Protein AF-A0AA35ZWX2-F1 (afdb_monomer)

Structure (mmCIF, N/CA/C/O backbone):
data_AF-A0AA35ZWX2-F1
#
_entry.id   AF-A0AA35ZWX2-F1
#
loop_
_atom_site.group_PDB
_atom_site.id
_atom_site.type_symbol
_atom_site.label_atom_id
_atom_site.label_alt_id
_atom_site.label_comp_id
_atom_site.label_asym_id
_atom_site.label_entity_id
_atom_site.label_seq_id
_atom_site.pdbx_PDB_ins_code
_atom_site.Cartn_x
_atom_site.Cartn_y
_atom_site.Cartn_z
_atom_site.occupancy
_atom_site.B_iso_or_equiv
_atom_site.auth_seq_id
_atom_site.auth_comp_id
_atom_site.auth_asym_id
_atom_site.auth_atom_id
_atom_site.pdbx_PDB_model_num
ATOM 1 N N . MET A 1 1 ? 17.284 2.442 19.366 1.00 35.75 1 MET A N 1
ATOM 2 C CA . MET A 1 1 ? 16.018 3.059 19.831 1.00 35.75 1 MET A CA 1
ATOM 3 C C . MET A 1 1 ? 15.213 3.369 18.572 1.00 35.75 1 MET A C 1
ATOM 5 O O . MET A 1 1 ? 15.852 3.737 17.599 1.00 35.75 1 MET A O 1
ATOM 9 N N . SER A 1 2 ? 13.911 3.072 18.498 1.00 40.78 2 SER A N 1
ATOM 10 C CA . SER A 1 2 ? 13.151 3.325 17.257 1.00 40.78 2 SER A CA 1
ATOM 11 C C . SER A 1 2 ? 12.691 4.774 17.259 1.00 40.78 2 SER A C 1
ATOM 13 O O . SER A 1 2 ? 12.047 5.192 18.217 1.00 40.78 2 SER A O 1
ATOM 15 N N . GLU A 1 3 ? 13.066 5.527 16.230 1.00 49.78 3 GLU A N 1
ATOM 16 C CA . GLU A 1 3 ? 12.673 6.927 16.074 1.00 49.78 3 GLU A CA 1
ATOM 17 C C . GLU A 1 3 ? 11.153 7.058 15.871 1.00 49.78 3 GLU A C 1
ATOM 19 O O . GLU A 1 3 ? 10.544 6.185 15.239 1.00 49.78 3 GLU A O 1
ATOM 24 N N . PRO A 1 4 ? 10.527 8.124 16.399 1.00 52.94 4 PRO A N 1
ATOM 25 C CA . PRO A 1 4 ? 9.107 8.380 16.207 1.00 52.94 4 PRO A CA 1
ATOM 26 C C . PRO A 1 4 ? 8.806 8.705 14.738 1.00 52.94 4 PRO A C 1
ATOM 28 O O . PRO A 1 4 ? 9.508 9.470 14.080 1.00 52.94 4 PRO A O 1
ATOM 31 N N . SER A 1 5 ? 7.738 8.112 14.213 1.00 50.56 5 SER A N 1
ATOM 32 C CA . SER A 1 5 ? 7.236 8.364 12.863 1.00 50.56 5 SER A CA 1
ATOM 33 C C . SER A 1 5 ? 6.672 9.785 12.745 1.00 50.56 5 SER A C 1
ATOM 35 O O . SER A 1 5 ? 5.645 10.081 13.347 1.00 50.56 5 SER A O 1
ATOM 37 N N . GLN A 1 6 ? 7.293 10.642 11.927 1.00 55.56 6 GLN A N 1
ATOM 38 C CA . GLN A 1 6 ? 6.869 12.039 11.713 1.00 55.56 6 GLN A CA 1
ATOM 39 C C . GLN A 1 6 ? 5.520 12.204 10.984 1.00 55.56 6 GLN A C 1
ATOM 41 O O . GLN A 1 6 ? 4.946 13.286 11.006 1.00 55.56 6 GLN A O 1
ATOM 46 N N . LEU A 1 7 ? 5.003 11.152 10.343 1.00 56.38 7 LEU A N 1
ATOM 47 C CA . LEU A 1 7 ? 3.770 11.205 9.540 1.00 56.38 7 LEU A CA 1
ATOM 48 C C . LEU A 1 7 ? 2.506 10.775 10.299 1.00 56.38 7 LEU A C 1
ATOM 50 O O . LEU A 1 7 ? 1.404 10.896 9.770 1.00 56.38 7 LEU A O 1
ATOM 54 N N . MET A 1 8 ? 2.639 10.238 11.515 1.00 55.56 8 MET A N 1
ATOM 55 C CA . MET A 1 8 ? 1.524 9.611 12.228 1.00 55.56 8 MET A CA 1
ATOM 56 C C . MET A 1 8 ? 1.354 10.212 13.619 1.00 55.56 8 MET A C 1
ATOM 58 O O . MET A 1 8 ? 2.228 10.077 14.471 1.00 55.56 8 MET A O 1
ATOM 62 N N . THR A 1 9 ? 0.201 10.835 13.860 1.00 65.56 9 THR A N 1
ATOM 63 C CA . THR A 1 9 ? -0.201 11.325 15.184 1.00 65.56 9 THR A CA 1
ATOM 64 C C . THR A 1 9 ? -0.401 10.150 16.152 1.00 65.56 9 THR A C 1
ATOM 66 O O . THR A 1 9 ? -0.858 9.075 15.753 1.00 65.56 9 THR A O 1
ATOM 69 N N . GLU A 1 10 ? -0.119 10.347 17.443 1.00 64.94 10 GLU A N 1
ATOM 70 C CA . GLU A 1 10 ? -0.266 9.311 18.483 1.00 64.94 10 GLU A CA 1
ATOM 71 C C . GLU A 1 10 ? -1.674 8.709 18.561 1.00 64.94 10 GLU A C 1
ATOM 73 O O . GLU A 1 10 ? -1.814 7.513 18.810 1.00 64.94 10 GLU A O 1
ATOM 78 N N . ASN A 1 11 ? -2.710 9.491 18.251 1.00 61.00 11 ASN A N 1
ATOM 79 C CA . ASN A 1 11 ? -4.094 9.017 18.227 1.00 61.00 11 ASN A CA 1
ATOM 80 C C . ASN A 1 11 ? -4.350 7.977 17.115 1.00 61.00 11 ASN A C 1
ATOM 82 O O . ASN A 1 11 ? -4.960 6.935 17.353 1.00 61.00 11 ASN A O 1
ATOM 86 N N . THR A 1 12 ? -3.821 8.211 15.909 1.00 63.66 12 THR A N 1
ATOM 87 C CA . THR A 1 12 ? -3.883 7.240 14.801 1.00 63.66 12 THR A CA 1
ATOM 88 C C . THR A 1 12 ? -3.067 5.995 15.135 1.00 63.66 12 THR A C 1
ATOM 90 O O . THR A 1 12 ? -3.482 4.877 14.826 1.00 63.66 12 THR A O 1
ATOM 93 N N . ARG A 1 13 ? -1.935 6.173 15.830 1.00 65.50 13 ARG A N 1
ATOM 94 C CA . ARG A 1 13 ? -1.093 5.068 16.294 1.00 65.50 13 ARG A CA 1
ATOM 95 C C . ARG A 1 13 ? -1.859 4.146 17.245 1.00 65.50 13 ARG A C 1
ATOM 97 O O . ARG A 1 13 ? -1.848 2.939 17.031 1.00 65.50 13 ARG A O 1
ATOM 104 N N . SER A 1 14 ? -2.556 4.694 18.241 1.00 62.88 14 SER A N 1
ATOM 105 C CA . SER A 1 14 ? -3.364 3.906 19.184 1.00 62.88 14 SER A CA 1
ATOM 106 C C . SER A 1 14 ? -4.502 3.148 18.496 1.00 62.88 14 SER A C 1
ATOM 108 O O . SER A 1 14 ? -4.697 1.967 18.770 1.00 62.88 14 SER A O 1
ATOM 110 N N . ASN A 1 15 ? -5.195 3.770 17.538 1.00 63.44 15 ASN A N 1
ATOM 111 C CA . ASN A 1 15 ? -6.250 3.092 16.775 1.00 63.44 15 ASN A CA 1
ATOM 112 C C . ASN A 1 15 ? -5.707 1.945 15.910 1.00 63.44 15 ASN A C 1
ATOM 114 O O . ASN A 1 15 ? -6.331 0.888 15.819 1.00 63.44 15 ASN A O 1
ATOM 118 N N . LEU A 1 16 ? -4.521 2.117 15.320 1.00 66.81 16 LEU A N 1
ATOM 119 C CA . LEU A 1 16 ? -3.843 1.038 14.604 1.00 66.81 16 LEU A CA 1
ATOM 120 C C . LEU A 1 16 ? -3.401 -0.077 15.550 1.00 66.81 16 LEU A C 1
ATOM 122 O O . LEU A 1 16 ? -3.596 -1.241 15.218 1.00 66.81 16 LEU A O 1
ATOM 126 N N . TYR A 1 17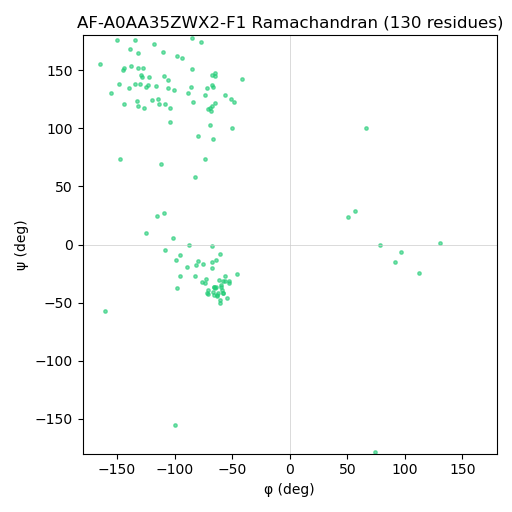 ? -2.877 0.250 16.735 1.00 64.56 17 TYR A N 1
ATOM 127 C CA . TYR A 1 17 ? -2.494 -0.741 17.749 1.00 64.56 17 TYR A CA 1
ATOM 128 C C . TYR A 1 17 ? -3.652 -1.646 18.185 1.00 64.56 17 TYR A C 1
ATOM 130 O O . TYR A 1 17 ? -3.413 -2.802 18.522 1.00 64.56 17 TYR A O 1
ATOM 138 N N . VAL A 1 18 ? -4.887 -1.138 18.179 1.00 62.84 18 VAL A N 1
ATOM 139 C CA . VAL A 1 18 ? -6.093 -1.934 18.466 1.00 62.84 18 VAL A CA 1
ATOM 140 C C . VAL A 1 18 ? -6.476 -2.824 17.278 1.00 62.84 18 VAL A C 1
ATOM 142 O O . VAL A 1 18 ? -7.011 -3.914 17.464 1.00 62.84 18 VAL A O 1
ATOM 145 N N . ALA A 1 19 ? -6.209 -2.373 16.051 1.00 62.28 19 ALA A N 1
ATOM 146 C CA . ALA A 1 19 ? -6.536 -3.112 14.834 1.00 62.28 19 ALA A CA 1
ATOM 147 C C . ALA A 1 19 ? -5.503 -4.181 14.458 1.00 62.28 19 ALA A C 1
ATOM 149 O O . ALA A 1 19 ? -5.850 -5.168 13.809 1.00 62.28 19 ALA A O 1
ATOM 150 N N . LEU A 1 20 ? -4.247 -3.993 14.853 1.00 64.44 20 LEU A N 1
ATOM 151 C CA . LEU A 1 20 ? -3.187 -4.965 14.655 1.00 64.44 20 LEU A CA 1
ATOM 152 C C . LEU A 1 20 ? -3.388 -6.130 15.625 1.00 64.44 20 LEU A C 1
ATOM 154 O O . LEU A 1 20 ? -3.548 -5.921 16.825 1.00 64.44 20 LEU A O 1
ATOM 158 N N . LEU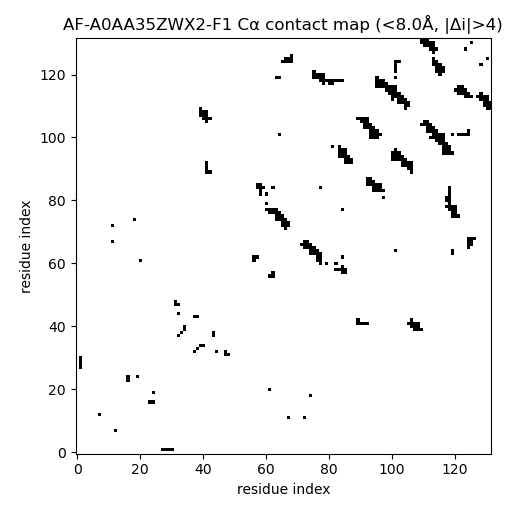 A 1 21 ? -3.379 -7.357 15.091 1.00 55.22 21 LEU A N 1
ATOM 159 C CA . LEU A 1 21 ? -3.524 -8.595 15.860 1.00 55.22 21 LEU A CA 1
ATOM 160 C C . LEU A 1 21 ? -2.728 -8.536 17.171 1.00 55.22 21 LEU A C 1
ATOM 162 O O . LEU A 1 21 ? -1.592 -8.054 17.190 1.00 55.22 21 LEU A O 1
ATOM 166 N N . VAL A 1 22 ? -3.297 -9.108 18.235 1.00 50.03 22 VAL A N 1
ATOM 167 C CA . VAL A 1 22 ? -2.718 -9.222 19.591 1.00 50.03 22 VAL A CA 1
ATOM 168 C C . VAL A 1 22 ? -1.250 -9.695 19.579 1.00 50.03 22 VAL A C 1
ATOM 170 O O . VAL A 1 22 ? -0.466 -9.307 20.436 1.00 50.03 22 VAL A O 1
ATOM 173 N N . LEU A 1 23 ? -0.823 -10.425 18.541 1.00 49.25 23 LEU A N 1
ATOM 174 C CA . LEU A 1 23 ? 0.563 -10.857 18.295 1.00 49.25 23 LEU A CA 1
ATOM 175 C C . LEU A 1 23 ? 1.580 -9.719 18.047 1.00 49.25 23 LEU A C 1
ATOM 177 O O . LEU A 1 23 ? 2.793 -9.955 18.054 1.00 49.25 23 LEU A O 1
ATOM 181 N N . SER A 1 24 ? 1.108 -8.498 17.797 1.00 52.75 24 SER A N 1
ATOM 182 C CA . SER A 1 24 ? 1.924 -7.294 17.606 1.00 52.75 24 SER A CA 1
ATOM 183 C C . SER A 1 24 ? 2.022 -6.423 18.866 1.00 52.75 24 SER A C 1
ATOM 185 O O . SER A 1 24 ? 2.899 -5.554 18.941 1.00 52.75 24 SER A O 1
ATOM 187 N N . GLN A 1 25 ? 1.175 -6.664 19.875 1.00 50.12 25 GLN A N 1
ATOM 188 C CA . GLN A 1 25 ? 1.229 -5.943 21.143 1.00 50.12 25 GLN A CA 1
ATOM 189 C C . GLN A 1 25 ? 2.504 -6.352 21.895 1.00 50.12 25 GLN A C 1
ATOM 191 O O . GLN A 1 25 ? 2.726 -7.519 22.200 1.00 50.12 25 GLN A O 1
ATOM 196 N N . GLY A 1 26 ? 3.393 -5.382 22.126 1.00 57.56 26 GLY A N 1
ATOM 197 C CA . GLY A 1 26 ? 4.687 -5.593 22.786 1.00 57.56 26 GLY A CA 1
ATOM 198 C C . GLY A 1 26 ? 5.887 -5.774 21.849 1.00 57.56 26 GLY A C 1
ATOM 199 O O . GLY A 1 26 ? 7.024 -5.770 22.323 1.00 57.56 26 GLY A O 1
ATOM 200 N N . LYS A 1 27 ? 5.692 -5.860 20.523 1.00 57.00 27 LYS A N 1
ATOM 201 C CA . LYS A 1 27 ? 6.820 -5.862 19.577 1.00 57.00 27 LYS A CA 1
ATOM 202 C C . LYS A 1 27 ? 7.245 -4.439 19.226 1.00 57.00 27 LYS A C 1
ATOM 204 O O . LYS A 1 27 ? 6.430 -3.556 18.955 1.00 57.00 27 LYS A O 1
ATOM 209 N N . LYS A 1 28 ? 8.557 -4.209 19.227 1.00 60.41 28 LYS A N 1
ATOM 210 C CA . LYS A 1 28 ? 9.147 -2.923 18.857 1.00 60.41 28 LYS A CA 1
ATOM 211 C C . LYS A 1 28 ? 8.998 -2.710 17.354 1.00 60.41 28 LYS A C 1
ATOM 213 O O . LYS A 1 28 ? 9.576 -3.454 16.568 1.00 60.41 28 LYS A O 1
ATOM 218 N N . TRP A 1 29 ? 8.256 -1.678 16.967 1.00 65.06 29 TRP A N 1
ATOM 219 C CA . TRP A 1 29 ? 8.141 -1.258 15.574 1.00 65.06 29 TRP A CA 1
ATOM 220 C C . TRP A 1 29 ? 9.508 -0.782 15.094 1.00 65.06 29 TRP A C 1
ATOM 222 O O . TRP A 1 29 ? 10.115 0.109 15.695 1.00 65.06 29 TRP A O 1
ATOM 232 N N . VAL A 1 30 ? 10.021 -1.405 14.039 1.00 68.25 30 VAL A N 1
ATOM 233 C CA . VAL A 1 30 ? 11.261 -0.994 13.385 1.00 68.25 30 VAL A CA 1
ATOM 234 C C . VAL A 1 30 ? 10.899 -0.528 11.988 1.00 68.25 30 VAL A C 1
ATOM 236 O O . VAL A 1 30 ? 10.256 -1.248 11.228 1.00 68.25 30 VAL A O 1
ATOM 239 N N . LEU A 1 31 ? 11.301 0.696 11.660 1.00 72.12 31 LEU A N 1
ATOM 240 C CA . LEU A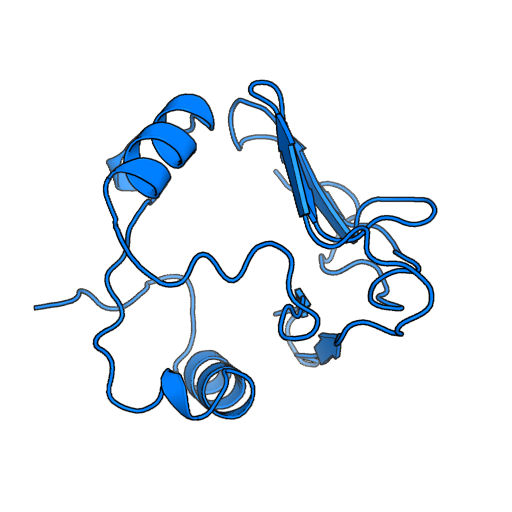 1 31 ? 11.098 1.261 10.336 1.00 72.12 31 LEU A CA 1
ATOM 241 C C . LEU A 1 31 ? 11.985 0.524 9.325 1.00 72.12 31 LEU A C 1
ATOM 243 O O . LEU A 1 31 ? 13.193 0.765 9.258 1.00 72.12 31 LEU A O 1
ATOM 247 N N . LEU A 1 32 ? 11.378 -0.369 8.544 1.00 72.31 32 LEU A N 1
ATOM 248 C CA . LEU A 1 32 ? 12.080 -1.197 7.563 1.00 72.31 32 LEU A CA 1
ATOM 249 C C . LEU A 1 32 ? 12.551 -0.375 6.357 1.00 72.31 32 LEU A C 1
ATOM 251 O O . LEU A 1 32 ? 13.689 -0.524 5.904 1.00 72.31 32 LEU A O 1
ATOM 255 N N . TYR A 1 33 ? 11.708 0.540 5.878 1.00 74.62 33 TYR A N 1
ATOM 256 C CA . TYR A 1 33 ? 11.964 1.380 4.713 1.00 74.62 33 TYR A CA 1
ATOM 257 C C . TYR A 1 33 ? 11.353 2.776 4.891 1.00 74.62 33 TYR A C 1
ATOM 259 O O . TYR A 1 33 ? 10.369 2.949 5.599 1.00 74.62 33 TYR A O 1
ATOM 267 N N . SER A 1 34 ? 11.973 3.774 4.267 1.00 77.31 34 SER A N 1
ATOM 268 C CA . SER A 1 34 ? 11.514 5.164 4.229 1.00 77.31 34 SER A CA 1
ATOM 269 C C . SER A 1 34 ? 12.101 5.802 2.984 1.00 77.31 34 SER A C 1
ATOM 271 O O . SE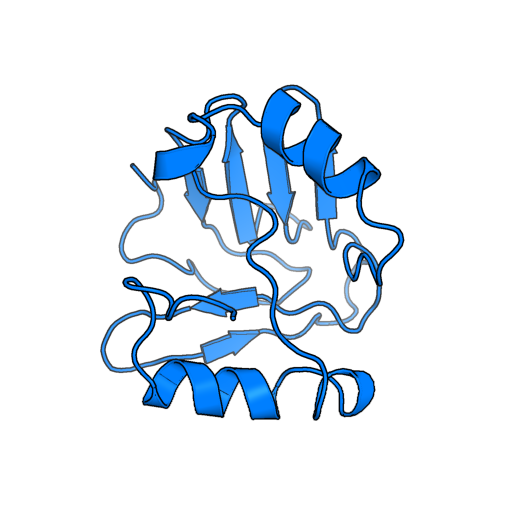R A 1 34 ? 13.309 5.677 2.760 1.00 77.31 34 SER A O 1
ATOM 273 N N . THR A 1 35 ? 11.254 6.467 2.203 1.00 80.06 35 THR A N 1
ATOM 274 C CA . THR A 1 35 ? 11.634 7.131 0.953 1.00 80.06 35 THR A CA 1
ATOM 275 C C . THR A 1 35 ? 12.691 8.211 1.175 1.00 80.06 35 THR A C 1
ATOM 277 O O . THR A 1 35 ? 13.626 8.335 0.392 1.00 80.06 35 THR A O 1
ATOM 280 N N . TRP A 1 36 ? 12.626 8.904 2.314 1.00 73.56 36 TRP A N 1
ATOM 281 C CA . TRP A 1 36 ? 13.611 9.908 2.724 1.00 73.56 36 TRP A CA 1
ATOM 282 C C . TRP A 1 36 ? 15.007 9.340 2.997 1.00 73.56 36 TRP A C 1
ATOM 284 O O . TRP A 1 36 ? 16.002 9.999 2.717 1.00 73.56 36 TRP A O 1
ATOM 294 N N . ARG A 1 37 ? 15.100 8.131 3.567 1.00 74.19 37 ARG A N 1
ATOM 295 C CA . ARG A 1 37 ? 16.395 7.537 3.959 1.00 74.19 37 ARG A CA 1
ATOM 296 C C . ARG A 1 37 ? 16.985 6.608 2.909 1.00 74.19 37 ARG A C 1
ATOM 298 O O . ARG A 1 37 ? 18.190 6.390 2.899 1.00 74.19 37 ARG A O 1
ATOM 305 N N . HIS A 1 38 ? 16.139 5.999 2.085 1.00 77.69 38 HIS A N 1
ATOM 306 C CA . HIS A 1 38 ? 16.531 4.887 1.220 1.00 77.69 38 HIS A CA 1
ATOM 307 C C . HIS A 1 38 ? 16.218 5.135 -0.261 1.00 77.69 38 HIS A C 1
ATOM 309 O O . HIS A 1 38 ? 16.325 4.206 -1.058 1.00 77.69 38 HIS A O 1
ATOM 315 N N . GLY A 1 39 ? 15.838 6.362 -0.627 1.00 82.00 39 GLY A N 1
ATOM 316 C CA . GLY A 1 39 ? 15.401 6.704 -1.978 1.00 82.00 39 GLY A CA 1
ATOM 317 C C . GLY A 1 39 ? 14.001 6.178 -2.273 1.00 82.00 39 GLY A C 1
ATOM 318 O O . GLY A 1 39 ? 13.373 5.568 -1.416 1.00 82.00 39 GLY A O 1
ATOM 319 N N . ILE A 1 40 ? 13.520 6.405 -3.487 1.00 81.75 40 ILE A N 1
ATOM 320 C CA . ILE A 1 40 ? 12.140 6.181 -3.937 1.00 81.75 40 ILE A CA 1
ATOM 321 C C . ILE A 1 40 ? 12.103 5.028 -4.956 1.00 81.75 40 ILE A C 1
ATOM 323 O O . ILE A 1 40 ? 11.996 5.233 -6.152 1.00 81.75 40 ILE A O 1
ATOM 327 N N . SER A 1 41 ? 12.346 3.797 -4.502 1.00 84.19 41 SER A N 1
ATOM 328 C CA . SER A 1 41 ? 12.511 2.639 -5.395 1.00 84.19 41 SER A CA 1
ATOM 329 C C . SER A 1 41 ? 11.915 1.384 -4.767 1.00 84.19 41 SER A C 1
ATOM 331 O O . SER A 1 41 ? 12.371 0.928 -3.709 1.00 84.19 41 SER A O 1
ATOM 333 N N . LEU A 1 42 ? 10.940 0.778 -5.453 1.00 82.75 42 LEU A N 1
ATOM 334 C CA . LEU A 1 42 ? 10.328 -0.494 -5.065 1.00 82.75 42 LEU A CA 1
ATOM 335 C C . LEU A 1 42 ? 11.353 -1.618 -4.994 1.00 82.75 42 LEU A C 1
ATOM 337 O O . LEU A 1 42 ? 11.307 -2.437 -4.081 1.00 82.75 42 LEU A O 1
ATOM 341 N N . SER A 1 43 ? 12.336 -1.632 -5.890 1.00 83.38 43 SER A N 1
ATOM 342 C CA . SER A 1 43 ? 13.430 -2.607 -5.867 1.00 83.38 43 SER A CA 1
ATOM 343 C C . SER A 1 43 ? 14.202 -2.540 -4.542 1.00 83.38 43 SER A C 1
ATOM 345 O O . SER A 1 43 ? 14.558 -3.568 -3.960 1.00 83.38 43 SER A O 1
ATOM 347 N N . THR A 1 44 ? 14.410 -1.329 -4.013 1.00 84.19 44 THR A N 1
ATOM 348 C CA . THR A 1 44 ? 15.041 -1.125 -2.701 1.00 84.19 44 THR A CA 1
ATOM 349 C C . THR A 1 44 ? 14.121 -1.546 -1.555 1.00 84.19 44 THR A C 1
ATOM 351 O O . THR A 1 44 ? 14.596 -2.174 -0.603 1.00 84.19 44 THR A O 1
ATOM 354 N N . LEU A 1 45 ? 12.818 -1.266 -1.651 1.00 81.06 45 LEU A N 1
ATOM 355 C CA . LEU A 1 45 ? 11.815 -1.720 -0.685 1.00 81.06 45 LEU A CA 1
ATOM 356 C C . LEU A 1 45 ? 11.757 -3.252 -0.614 1.00 81.06 45 LEU A C 1
ATOM 358 O O . LEU A 1 45 ? 11.891 -3.804 0.477 1.00 81.06 45 LEU A O 1
ATOM 362 N N . TYR A 1 46 ? 11.646 -3.948 -1.750 1.00 80.88 46 TYR A N 1
ATOM 363 C CA . TYR A 1 46 ? 11.599 -5.413 -1.798 1.00 80.88 46 TYR A CA 1
ATOM 364 C C . TYR A 1 46 ? 12.886 -6.050 -1.291 1.00 80.88 46 TYR A C 1
ATOM 366 O O . TYR A 1 46 ? 12.833 -6.978 -0.483 1.00 80.88 46 TYR A O 1
ATOM 374 N N . ARG A 1 47 ? 14.050 -5.516 -1.685 1.00 81.69 47 ARG A N 1
ATOM 375 C CA . ARG A 1 47 ? 15.340 -6.001 -1.178 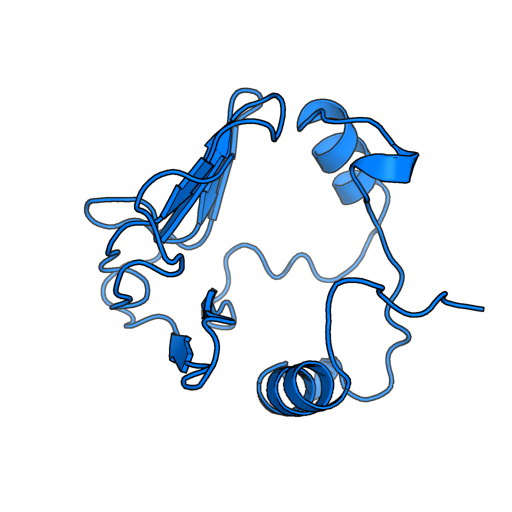1.00 81.69 47 ARG A CA 1
ATOM 376 C C . ARG A 1 47 ? 15.408 -5.899 0.344 1.00 81.69 47 ARG A C 1
ATOM 378 O O . ARG A 1 47 ? 15.867 -6.831 0.991 1.00 81.69 47 ARG A O 1
ATOM 385 N N . ARG A 1 48 ? 14.922 -4.799 0.925 1.00 75.19 48 ARG A N 1
ATOM 386 C CA . ARG A 1 48 ? 14.880 -4.615 2.384 1.00 75.19 48 ARG A CA 1
ATOM 387 C C . ARG A 1 48 ? 13.807 -5.458 3.063 1.00 75.19 48 ARG A C 1
ATOM 389 O O . ARG A 1 48 ? 14.041 -5.915 4.175 1.00 75.19 48 ARG A O 1
ATOM 396 N N . SER A 1 49 ? 12.677 -5.698 2.401 1.00 75.19 49 SER A N 1
ATOM 397 C CA . SER A 1 49 ? 11.618 -6.574 2.909 1.00 75.19 49 SER A CA 1
ATOM 398 C C . SER A 1 49 ? 12.118 -8.011 3.046 1.00 75.19 49 SER A C 1
ATOM 400 O O . SER A 1 49 ? 11.923 -8.627 4.087 1.00 75.19 49 SER A O 1
ATOM 402 N N . ASN A 1 50 ? 12.848 -8.508 2.044 1.00 70.88 50 ASN A N 1
ATOM 403 C CA . ASN A 1 50 ? 13.446 -9.847 2.069 1.00 70.88 50 ASN A CA 1
ATOM 404 C C . ASN A 1 50 ? 14.564 -10.002 3.116 1.00 70.88 50 ASN A C 1
ATOM 406 O O . ASN A 1 50 ? 14.877 -11.121 3.510 1.00 70.88 50 ASN A O 1
ATOM 410 N N . LEU A 1 51 ? 15.166 -8.900 3.582 1.00 66.81 51 LEU A N 1
ATOM 411 C CA . LEU A 1 51 ? 16.208 -8.919 4.617 1.00 66.81 51 LEU A CA 1
ATOM 412 C C . LEU A 1 51 ? 15.645 -9.065 6.039 1.00 66.81 51 LEU A C 1
ATOM 414 O O . LEU A 1 51 ? 16.407 -9.343 6.964 1.00 66.81 51 LEU A O 1
ATOM 418 N N . CYS A 1 52 ? 14.337 -8.880 6.241 1.00 59.44 52 CYS A N 1
ATOM 419 C CA . CYS A 1 52 ? 13.703 -9.066 7.540 1.00 59.44 52 CYS A CA 1
ATOM 420 C C . CYS A 1 52 ? 12.923 -10.388 7.570 1.00 59.44 52 CYS A C 1
ATOM 422 O O . CYS A 1 52 ? 11.817 -10.446 7.034 1.00 59.44 52 CYS A O 1
ATOM 424 N N . PRO A 1 53 ? 13.428 -11.433 8.254 1.00 51.47 53 PRO A N 1
ATOM 425 C CA . PRO A 1 53 ? 12.659 -12.638 8.545 1.00 51.47 53 PRO A CA 1
ATOM 426 C C . PRO A 1 53 ? 11.634 -12.320 9.648 1.00 51.47 53 PRO A C 1
ATOM 428 O O . PRO A 1 53 ? 11.806 -12.648 10.820 1.00 51.47 53 PRO A O 1
ATOM 431 N N . GLY A 1 54 ? 10.591 -11.578 9.289 1.00 52.94 54 GLY A N 1
ATOM 432 C CA . GLY A 1 54 ? 9.470 -11.212 10.150 1.00 52.94 54 GLY A CA 1
ATOM 433 C C . GLY A 1 54 ? 8.147 -11.479 9.443 1.00 52.94 54 GLY A C 1
ATOM 434 O O . GLY A 1 54 ? 8.131 -11.673 8.229 1.00 52.94 54 GLY A O 1
ATOM 435 N N . LEU A 1 55 ? 7.042 -11.500 10.203 1.00 48.09 55 LEU A N 1
ATOM 436 C CA . LEU A 1 55 ? 5.687 -11.686 9.669 1.00 48.09 55 LEU A CA 1
ATOM 437 C C . LEU A 1 55 ? 5.440 -10.723 8.500 1.00 48.09 55 LEU A C 1
ATOM 439 O O . LEU A 1 55 ? 5.134 -9.547 8.694 1.00 48.09 55 LEU A O 1
ATOM 443 N N . SER A 1 56 ? 5.548 -11.240 7.282 1.00 56.00 56 SER A N 1
ATOM 444 C CA . SER A 1 56 ? 5.034 -10.576 6.098 1.00 56.00 56 SER A CA 1
ATOM 445 C C . SER A 1 56 ? 3.542 -10.862 6.092 1.00 56.00 56 SER A C 1
ATOM 447 O O . SER A 1 56 ? 3.108 -11.916 5.646 1.00 56.00 56 SER A O 1
ATOM 449 N N . LEU A 1 57 ? 2.751 -9.949 6.660 1.00 56.06 57 LEU A N 1
ATOM 450 C CA . LEU A 1 57 ? 1.288 -10.079 6.717 1.00 56.06 57 LEU A CA 1
ATOM 451 C C . LEU A 1 57 ? 0.629 -9.983 5.329 1.00 56.06 57 LEU A C 1
ATOM 453 O O . LEU A 1 57 ? -0.583 -10.105 5.222 1.00 56.06 57 LEU A O 1
ATOM 457 N N . LEU A 1 58 ? 1.412 -9.777 4.269 1.00 62.66 58 LEU A N 1
ATOM 458 C CA . LEU A 1 58 ? 0.978 -9.653 2.882 1.00 62.66 58 LEU A CA 1
ATOM 459 C C . LEU A 1 58 ? 0.404 -10.992 2.380 1.00 62.66 58 LEU A C 1
ATOM 461 O O . LEU A 1 58 ? 1.145 -11.839 1.890 1.00 62.66 58 LEU A O 1
ATOM 465 N N . GLY A 1 59 ? -0.909 -11.202 2.524 1.00 60.03 59 GLY A N 1
ATOM 466 C CA . GLY A 1 59 ? -1.611 -12.345 1.915 1.00 60.03 59 GLY A CA 1
ATOM 467 C C . GLY A 1 59 ? -2.516 -13.177 2.828 1.00 60.03 59 GLY A C 1
ATOM 468 O O . GLY A 1 59 ? -3.094 -14.153 2.356 1.00 60.03 59 GLY A O 1
ATOM 469 N N . SER A 1 60 ? -2.654 -12.830 4.109 1.00 67.56 60 SER A N 1
ATOM 470 C CA . SER A 1 60 ? -3.594 -13.505 5.023 1.00 67.56 60 SER A CA 1
ATOM 471 C C . SER A 1 60 ? -4.909 -12.731 5.159 1.00 67.56 60 SER A C 1
ATOM 473 O O . SER A 1 60 ? -4.944 -11.533 4.905 1.00 67.56 60 SER A O 1
ATOM 475 N N . ASN A 1 61 ? -5.974 -13.383 5.643 1.00 70.69 61 ASN A N 1
ATOM 476 C CA . ASN A 1 61 ? -7.249 -12.719 5.986 1.00 70.69 61 ASN A CA 1
ATOM 477 C C . ASN A 1 61 ? -7.112 -11.645 7.087 1.00 70.69 61 ASN A C 1
ATOM 479 O O . ASN A 1 61 ? -8.060 -10.915 7.361 1.00 70.69 61 ASN A O 1
ATOM 483 N N . ASP A 1 62 ? -5.942 -11.551 7.712 1.00 72.94 62 ASP A N 1
ATOM 484 C CA . ASP A 1 62 ? -5.626 -10.559 8.734 1.00 72.94 62 ASP A CA 1
ATOM 485 C C . ASP A 1 62 ? -5.086 -9.241 8.157 1.00 72.94 62 ASP A C 1
ATOM 487 O O . ASP A 1 62 ? -4.772 -8.316 8.913 1.00 72.94 62 ASP A O 1
ATOM 491 N N . THR A 1 63 ? -4.952 -9.122 6.830 1.00 78.88 63 THR A N 1
ATOM 492 C CA . THR A 1 63 ? -4.625 -7.839 6.204 1.00 78.88 63 THR A CA 1
ATOM 493 C C . THR A 1 63 ? -5.773 -6.857 6.365 1.00 78.88 63 THR A C 1
ATOM 495 O O . THR A 1 63 ? -6.943 -7.214 6.311 1.00 78.88 63 THR A O 1
ATOM 498 N N . PHE A 1 64 ? -5.457 -5.578 6.509 1.00 83.94 64 PHE A N 1
ATOM 499 C CA . PHE A 1 64 ? -6.453 -4.517 6.464 1.00 83.94 64 PHE A CA 1
ATOM 500 C C . PHE A 1 64 ? -5.855 -3.294 5.782 1.00 83.94 64 PHE A C 1
ATOM 502 O O . PHE A 1 64 ? -4.646 -3.062 5.836 1.00 83.94 64 PHE A O 1
ATOM 509 N N . VAL A 1 65 ? -6.715 -2.498 5.158 1.00 85.06 65 VAL A N 1
ATOM 510 C CA . VAL A 1 65 ? -6.351 -1.173 4.655 1.00 85.06 65 VAL A CA 1
ATOM 511 C C . VAL A 1 65 ? -7.034 -0.127 5.519 1.00 85.06 65 VAL A C 1
ATOM 513 O O . VAL A 1 65 ? -8.141 -0.334 6.012 1.00 85.06 65 VAL A O 1
ATOM 516 N N . PHE A 1 66 ? -6.372 1.000 5.741 1.00 83.94 66 PHE A N 1
ATOM 517 C CA . PHE A 1 66 ? -6.941 2.08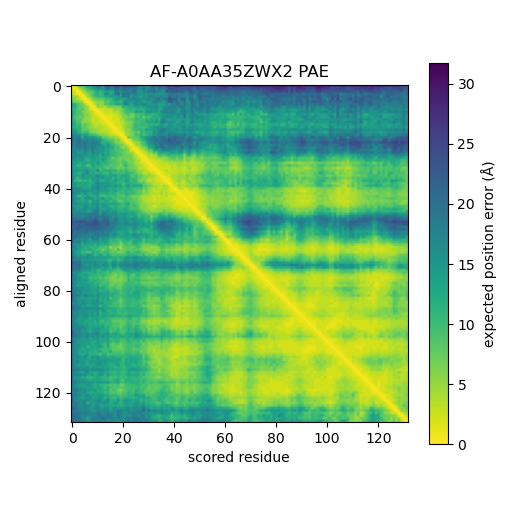6 6.523 1.00 83.94 66 PHE A CA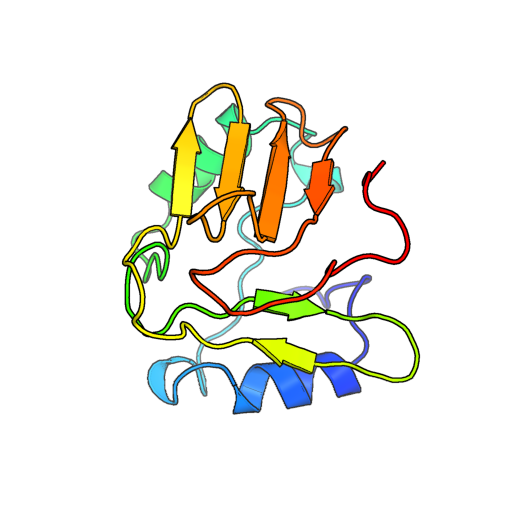 1
ATOM 518 C C . PHE A 1 66 ? -6.769 3.406 5.790 1.00 83.94 66 PHE A C 1
ATOM 520 O O . PHE A 1 66 ? -5.829 3.593 5.020 1.00 83.94 66 PHE A O 1
ATOM 527 N N . THR A 1 67 ? -7.686 4.325 6.056 1.00 82.44 67 THR A N 1
ATOM 528 C CA . THR A 1 67 ? -7.554 5.720 5.653 1.00 82.44 67 THR A CA 1
ATOM 529 C C . THR A 1 67 ? -7.216 6.576 6.866 1.00 82.44 67 THR A C 1
ATOM 531 O O . THR A 1 67 ? -7.738 6.353 7.959 1.00 82.44 67 THR A O 1
ATOM 534 N N . ASN A 1 68 ? -6.349 7.567 6.667 1.00 70.31 68 ASN A N 1
ATOM 535 C CA . ASN A 1 68 ? -6.068 8.613 7.649 1.00 70.31 68 ASN A CA 1
ATOM 536 C C . ASN A 1 68 ? -6.647 9.969 7.210 1.00 70.31 68 ASN A C 1
ATOM 538 O O . ASN A 1 68 ? -6.113 11.018 7.562 1.00 70.31 68 ASN A O 1
ATOM 542 N N . THR A 1 69 ? -7.716 9.972 6.406 1.00 69.62 69 THR A N 1
ATOM 543 C CA . THR A 1 69 ? -8.389 11.218 6.028 1.00 69.62 69 THR A CA 1
ATOM 544 C C . THR A 1 69 ? -8.827 11.997 7.277 1.00 69.62 69 THR A C 1
ATOM 546 O O . THR A 1 69 ? -9.496 11.409 8.139 1.00 69.62 69 THR A O 1
ATOM 549 N N . PRO A 1 70 ? -8.477 13.297 7.390 1.00 61.50 70 PRO A N 1
ATOM 550 C CA . PRO A 1 70 ? -8.802 14.107 8.558 1.00 61.50 70 PRO A CA 1
ATOM 551 C C . PRO A 1 70 ? -10.290 14.021 8.913 1.00 61.50 70 PRO A C 1
ATOM 553 O O . PRO A 1 70 ? -11.156 14.247 8.072 1.00 61.50 70 PRO A O 1
ATOM 556 N N . GLY A 1 71 ? -10.583 13.654 10.162 1.00 64.94 71 GLY A N 1
ATOM 557 C CA . GLY A 1 71 ? -11.943 13.591 10.706 1.00 64.94 71 GLY A CA 1
ATOM 558 C C . GLY A 1 71 ? -12.664 12.243 10.590 1.00 64.94 71 GLY A C 1
ATOM 559 O O . GLY A 1 71 ? -13.655 12.058 11.293 1.00 64.94 71 GLY A O 1
ATOM 560 N N . ARG A 1 72 ? -12.196 11.287 9.768 1.00 66.56 72 ARG A N 1
ATOM 561 C CA . ARG A 1 72 ? -12.806 9.942 9.653 1.00 66.56 72 ARG A CA 1
ATOM 562 C C . ARG A 1 72 ? -11.771 8.847 9.341 1.00 66.56 72 ARG A C 1
ATOM 564 O O . ARG A 1 72 ? -11.738 8.356 8.212 1.00 66.56 72 ARG A O 1
ATOM 571 N N . PRO A 1 73 ? -10.925 8.442 10.304 1.00 72.94 73 PRO A N 1
ATOM 572 C CA . PRO A 1 73 ? -10.095 7.259 10.129 1.00 72.94 73 PRO A CA 1
ATOM 573 C C . PRO A 1 73 ? -10.988 6.012 10.100 1.00 72.94 73 PRO A C 1
ATOM 575 O O . PRO A 1 73 ? -11.709 5.732 11.056 1.00 72.94 73 PRO A O 1
ATOM 578 N N . VAL A 1 74 ? -10.957 5.275 8.992 1.00 82.81 74 VAL A N 1
ATOM 579 C CA . VAL A 1 74 ? -11.743 4.048 8.799 1.00 82.81 74 VAL A CA 1
ATOM 580 C C . VAL A 1 74 ? -10.796 2.907 8.470 1.00 82.81 74 VAL A C 1
ATOM 582 O O . VAL A 1 74 ? -9.862 3.073 7.683 1.00 82.81 74 VAL A O 1
ATOM 585 N N . ILE A 1 75 ? -11.047 1.753 9.084 1.00 84.25 75 ILE A N 1
ATOM 586 C CA . ILE A 1 75 ? -10.299 0.517 8.870 1.00 84.25 75 ILE A CA 1
ATOM 587 C C . ILE A 1 75 ? -11.194 -0.442 8.093 1.00 84.25 75 ILE A C 1
ATOM 589 O O . ILE A 1 75 ? -12.273 -0.803 8.562 1.00 84.25 75 ILE A O 1
ATOM 593 N N . TYR A 1 76 ? -10.730 -0.862 6.923 1.00 85.38 76 TYR A N 1
ATOM 594 C CA . TYR A 1 76 ? -11.401 -1.818 6.055 1.00 85.38 76 TYR A CA 1
ATOM 595 C C . TYR A 1 76 ? -10.707 -3.173 6.170 1.00 85.38 76 TYR A C 1
ATOM 597 O O . TYR A 1 76 ? -9.521 -3.316 5.862 1.00 85.38 76 TYR A O 1
ATOM 605 N N . ARG A 1 77 ? -11.459 -4.165 6.642 1.00 87.19 77 ARG A N 1
ATOM 606 C CA . ARG A 1 77 ? -11.030 -5.565 6.724 1.00 87.19 77 ARG A CA 1
ATOM 607 C C . ARG A 1 77 ? -11.468 -6.318 5.468 1.00 87.19 77 ARG A C 1
ATOM 609 O O . ARG A 1 77 ? -12.362 -5.834 4.772 1.00 87.19 77 ARG A O 1
ATOM 616 N N . PRO A 1 78 ? -10.865 -7.472 5.150 1.00 86.94 78 PRO A N 1
ATOM 617 C CA . PRO A 1 78 ? -11.216 -8.182 3.944 1.00 86.94 78 PRO A CA 1
ATOM 618 C C . PRO A 1 78 ? -12.642 -8.717 4.043 1.00 86.94 78 PRO A C 1
ATOM 620 O O . PRO A 1 78 ? -13.051 -9.246 5.075 1.00 86.94 78 PRO A O 1
ATOM 623 N N . THR A 1 79 ? -13.400 -8.584 2.963 1.00 87.12 79 THR A N 1
ATOM 624 C CA . THR A 1 79 ? -14.813 -8.982 2.880 1.00 87.12 79 THR A CA 1
ATOM 625 C C . THR A 1 79 ? -14.989 -10.494 2.761 1.00 87.12 79 THR A C 1
ATOM 627 O O . THR A 1 79 ? -16.084 -11.007 2.964 1.00 87.12 79 THR A O 1
ATOM 630 N N . GLY A 1 80 ? -13.921 -11.211 2.399 1.00 86.19 80 GLY A N 1
ATOM 631 C CA . GLY A 1 80 ? -13.962 -12.636 2.077 1.00 86.19 80 GLY A CA 1
ATOM 632 C C . GLY A 1 80 ? -14.490 -12.945 0.673 1.00 86.19 80 GLY A C 1
ATOM 633 O O . GLY A 1 80 ? -14.514 -14.113 0.293 1.00 86.19 80 GLY A O 1
ATOM 634 N N . VAL A 1 81 ? -14.862 -11.927 -0.117 1.00 87.06 81 VAL A N 1
ATOM 635 C CA . VAL A 1 81 ? -15.337 -12.096 -1.505 1.00 87.06 81 VAL A CA 1
ATOM 636 C C . VAL A 1 81 ? -14.237 -12.670 -2.401 1.00 87.06 81 VAL A C 1
ATOM 638 O O . VAL A 1 81 ? -14.501 -13.488 -3.277 1.00 87.06 81 VAL A O 1
ATOM 641 N N . ASN A 1 82 ? -12.985 -12.272 -2.169 1.00 86.75 82 ASN A N 1
ATOM 642 C CA . ASN A 1 82 ? -11.824 -12.798 -2.875 1.00 86.75 82 ASN A CA 1
ATOM 643 C C . ASN A 1 82 ? -10.571 -12.759 -1.976 1.00 86.75 82 ASN A C 1
ATOM 645 O O . ASN A 1 82 ? -10.616 -12.278 -0.843 1.00 86.75 82 ASN A O 1
ATOM 649 N N . ARG A 1 83 ? -9.453 -13.292 -2.487 1.00 84.00 83 ARG A N 1
ATOM 650 C CA . ARG A 1 83 ? -8.161 -13.364 -1.779 1.00 84.00 83 ARG A CA 1
ATOM 651 C C . ARG A 1 83 ? -7.061 -12.531 -2.443 1.00 84.00 83 ARG A C 1
ATOM 653 O O . ARG A 1 83 ? -5.878 -12.826 -2.289 1.00 84.00 83 ARG A O 1
ATOM 660 N N . TYR A 1 84 ? -7.426 -11.498 -3.202 1.00 87.12 84 TYR A N 1
ATOM 661 C CA . TYR A 1 84 ? -6.474 -10.623 -3.894 1.00 87.12 84 TYR A CA 1
ATOM 662 C C . TYR A 1 84 ? -5.919 -9.545 -2.950 1.00 87.12 84 TYR A C 1
ATOM 664 O O . TYR A 1 84 ? -6.061 -8.346 -3.185 1.00 87.12 84 TYR A O 1
ATOM 672 N N . PHE A 1 85 ? -5.299 -9.972 -1.847 1.00 85.00 85 PHE A N 1
ATOM 673 C CA . PHE A 1 85 ? -4.878 -9.081 -0.760 1.00 85.00 85 PHE A CA 1
ATOM 674 C C . PHE A 1 85 ? -3.692 -8.190 -1.131 1.00 85.00 85 PHE A C 1
ATOM 676 O O . PHE A 1 85 ? -3.686 -7.004 -0.794 1.00 85.00 85 PHE A O 1
ATOM 683 N N . THR A 1 86 ? -2.689 -8.750 -1.806 1.00 86.25 86 THR A N 1
ATOM 684 C CA . THR A 1 86 ? -1.437 -8.071 -2.152 1.00 86.25 86 THR A CA 1
ATOM 685 C C . THR A 1 86 ? -0.908 -8.618 -3.467 1.00 86.25 86 THR A C 1
ATOM 687 O O . THR A 1 86 ? -0.911 -9.829 -3.682 1.00 86.25 86 THR A O 1
ATOM 690 N N . LEU A 1 87 ? -0.421 -7.724 -4.321 1.00 85.00 87 LEU A N 1
ATOM 691 C CA . LEU A 1 87 ? 0.260 -8.052 -5.558 1.00 85.00 87 LEU A CA 1
ATOM 692 C C . LEU A 1 87 ? 1.555 -7.244 -5.643 1.00 85.00 87 LEU A C 1
ATOM 694 O O . LEU A 1 87 ? 1.539 -6.015 -5.616 1.00 85.00 87 LEU A O 1
ATOM 698 N N . CYS A 1 88 ? 2.675 -7.956 -5.712 1.00 83.06 88 CYS A N 1
ATOM 699 C CA . CYS A 1 88 ? 4.010 -7.374 -5.763 1.00 83.06 88 CYS A CA 1
ATOM 700 C C . CYS A 1 88 ? 4.627 -7.668 -7.130 1.00 83.06 88 CYS A C 1
ATOM 702 O O . CYS A 1 88 ? 4.797 -8.830 -7.496 1.00 83.06 88 CYS A O 1
ATOM 704 N N . SER A 1 89 ? 4.982 -6.621 -7.863 1.00 84.88 89 SER A N 1
ATOM 705 C CA . SER A 1 89 ? 5.717 -6.675 -9.125 1.00 84.88 89 SER A CA 1
ATOM 706 C C . SER A 1 89 ? 6.930 -5.741 -9.038 1.00 84.88 89 SER A C 1
ATOM 708 O O . SER A 1 89 ? 6.861 -4.753 -8.304 1.00 84.88 89 SER A O 1
ATOM 710 N N . PRO A 1 90 ? 8.036 -5.990 -9.766 1.00 81.06 90 PRO A N 1
ATOM 711 C CA . PRO A 1 90 ? 9.146 -5.035 -9.856 1.00 81.06 90 PRO A CA 1
ATOM 712 C C . PRO A 1 90 ? 8.698 -3.627 -10.277 1.00 81.06 90 PRO A C 1
ATOM 714 O O . PRO A 1 90 ? 9.262 -2.641 -9.811 1.00 81.06 90 PRO A O 1
ATOM 717 N N . GLU A 1 91 ? 7.644 -3.562 -11.091 1.00 85.50 91 GLU A N 1
ATOM 718 C CA . GLU A 1 91 ? 7.115 -2.331 -11.679 1.00 85.50 91 GLU A CA 1
ATOM 719 C C . GLU A 1 91 ? 6.056 -1.638 -10.811 1.00 85.50 91 GLU A C 1
ATOM 721 O O . GLU A 1 91 ? 5.753 -0.469 -11.028 1.00 85.50 91 GLU A O 1
ATOM 726 N N . TYR A 1 92 ? 5.443 -2.351 -9.860 1.00 86.50 92 TYR A N 1
ATOM 727 C CA . TYR A 1 92 ? 4.371 -1.798 -9.033 1.00 86.50 92 TYR A CA 1
ATOM 728 C C . TYR A 1 92 ? 4.079 -2.640 -7.786 1.00 86.50 92 TYR A C 1
ATOM 730 O O . TYR A 1 92 ? 4.288 -3.854 -7.745 1.00 86.50 92 TYR A O 1
ATOM 738 N N . LEU A 1 93 ? 3.520 -1.992 -6.769 1.00 88.38 93 LEU A N 1
ATOM 739 C CA . LEU A 1 93 ? 2.990 -2.619 -5.565 1.00 88.38 93 LEU A CA 1
ATOM 740 C C . LEU A 1 93 ? 1.503 -2.293 -5.460 1.00 88.38 93 LEU A C 1
ATOM 742 O O . LEU A 1 93 ? 1.121 -1.125 -5.425 1.00 88.38 93 LEU A O 1
ATOM 746 N N . ALA A 1 94 ? 0.664 -3.319 -5.370 1.00 89.06 94 ALA A N 1
ATOM 747 C CA . ALA A 1 94 ? -0.775 -3.155 -5.250 1.00 89.06 94 ALA A CA 1
ATOM 748 C C . ALA A 1 94 ? -1.351 -3.938 -4.063 1.00 89.06 94 ALA A C 1
ATOM 750 O O . ALA A 1 94 ? -0.915 -5.043 -3.744 1.00 89.06 94 ALA A O 1
ATOM 751 N N . LEU A 1 95 ? -2.364 -3.371 -3.413 1.00 89.62 95 LEU A N 1
ATOM 752 C CA . LEU A 1 95 ? -3.113 -3.972 -2.312 1.00 89.62 95 LEU A CA 1
ATOM 753 C C . LEU A 1 95 ? -4.599 -3.979 -2.656 1.00 89.62 95 LEU A C 1
ATOM 755 O O . LEU A 1 95 ? -5.126 -2.959 -3.092 1.00 89.62 95 LEU A O 1
ATOM 759 N N . GLY A 1 96 ? -5.267 -5.102 -2.390 1.00 87.69 96 GLY A N 1
ATOM 760 C CA . GLY A 1 96 ? -6.719 -5.263 -2.493 1.00 87.69 96 GLY A CA 1
ATOM 761 C C . GLY A 1 96 ? -7.259 -5.152 -3.907 1.00 87.69 96 GLY A C 1
ATOM 762 O O . GLY A 1 96 ? -7.453 -4.047 -4.380 1.00 87.69 96 GLY A O 1
ATOM 763 N N . GLY A 1 97 ? -7.544 -6.276 -4.558 1.00 86.50 97 GLY A N 1
ATOM 764 C CA . GLY A 1 97 ? -8.119 -6.340 -5.905 1.00 86.50 97 GLY A CA 1
ATOM 765 C C . GLY A 1 97 ? -9.635 -6.596 -5.961 1.00 86.50 97 GLY A C 1
ATOM 766 O O . GLY A 1 97 ? -10.388 -6.327 -5.019 1.00 86.50 97 GLY A O 1
ATOM 767 N N . GLY A 1 98 ? -10.080 -7.155 -7.089 1.00 84.25 98 GLY A N 1
ATOM 768 C CA . GLY A 1 98 ? -11.479 -7.517 -7.375 1.00 84.25 98 GLY A CA 1
ATOM 769 C C . GLY A 1 98 ? -12.121 -6.674 -8.479 1.00 84.25 98 GLY A C 1
ATOM 770 O O . GLY A 1 98 ? -13.005 -7.147 -9.172 1.00 84.25 98 GLY A O 1
ATOM 771 N N . ASN A 1 99 ? -11.612 -5.463 -8.710 1.00 85.88 99 ASN A N 1
ATOM 772 C CA . ASN A 1 99 ? -11.922 -4.659 -9.897 1.00 85.88 99 ASN A CA 1
ATOM 773 C C . ASN A 1 99 ? -10.826 -3.600 -10.086 1.00 85.88 99 ASN A C 1
ATOM 775 O O . ASN A 1 99 ? -10.093 -3.602 -11.068 1.00 85.88 99 ASN A O 1
ATOM 779 N N . HIS A 1 100 ? -10.628 -2.782 -9.050 1.00 89.00 100 HIS A N 1
ATOM 780 C CA . HIS A 1 100 ? -9.488 -1.880 -8.921 1.00 89.00 100 HIS A CA 1
ATOM 781 C C . HIS A 1 100 ? -8.656 -2.248 -7.695 1.00 89.00 100 HIS A C 1
ATOM 783 O O . HIS A 1 100 ? -9.060 -3.088 -6.885 1.00 89.00 100 HIS A O 1
ATOM 789 N N . PHE A 1 101 ? -7.506 -1.591 -7.563 1.00 89.50 101 PHE A N 1
ATOM 790 C CA . PHE A 1 101 ? -6.641 -1.727 -6.404 1.00 89.50 101 PHE A CA 1
ATOM 791 C C . PHE A 1 101 ? -7.023 -0.727 -5.305 1.00 89.50 101 PHE A C 1
ATOM 793 O O . PHE A 1 101 ? -7.160 0.472 -5.566 1.00 89.50 101 PHE A O 1
ATOM 800 N N . ALA A 1 102 ? -7.169 -1.212 -4.070 1.00 89.00 102 ALA A N 1
ATOM 801 C CA . ALA A 1 102 ? -7.387 -0.372 -2.893 1.00 89.00 102 ALA A CA 1
ATOM 802 C C . ALA A 1 102 ? -6.248 0.639 -2.728 1.00 89.00 102 ALA A C 1
ATOM 804 O O . ALA A 1 102 ? -6.478 1.815 -2.443 1.00 89.00 102 ALA A O 1
ATOM 805 N N . LEU A 1 103 ? -5.022 0.173 -2.957 1.00 89.00 103 LEU A N 1
ATOM 806 C CA . LEU A 1 103 ? -3.826 0.991 -3.062 1.00 89.00 103 LEU A CA 1
ATOM 807 C C . LEU A 1 103 ? -2.960 0.447 -4.193 1.00 89.00 103 LEU A C 1
ATOM 809 O O . LEU A 1 103 ? -2.733 -0.755 -4.271 1.00 89.00 103 LEU A O 1
ATOM 813 N N . TYR A 1 104 ? -2.454 1.334 -5.029 1.00 89.50 104 TYR A N 1
ATOM 814 C CA . TYR A 1 104 ? -1.489 1.051 -6.077 1.00 89.50 104 TYR A CA 1
ATOM 815 C C . TYR A 1 104 ? -0.350 2.058 -5.967 1.00 89.50 104 TYR A C 1
ATOM 817 O O . TYR A 1 104 ? -0.605 3.243 -5.757 1.00 89.50 104 TYR A O 1
ATOM 825 N N . LEU A 1 105 ? 0.882 1.592 -6.122 1.00 88.19 105 LEU A N 1
ATOM 826 C CA . LEU A 1 105 ? 2.102 2.391 -6.144 1.00 88.19 105 LEU A CA 1
ATOM 827 C C . LEU A 1 105 ? 2.976 1.917 -7.306 1.00 88.19 105 LEU A C 1
ATOM 829 O O . LEU A 1 105 ? 3.086 0.712 -7.532 1.00 88.19 105 LEU A O 1
ATOM 833 N N . ASP A 1 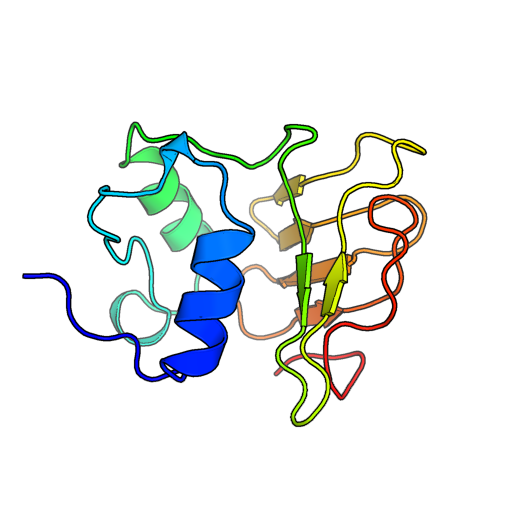106 ? 3.585 2.852 -8.027 1.00 89.75 106 ASP A N 1
ATOM 834 C CA . ASP A 1 106 ? 4.521 2.569 -9.117 1.00 89.75 106 ASP A CA 1
ATOM 835 C C . ASP A 1 106 ? 5.923 2.157 -8.623 1.00 89.75 106 ASP A C 1
ATOM 837 O O . ASP A 1 106 ? 6.215 2.173 -7.422 1.00 89.75 106 ASP A O 1
ATOM 841 N N . SER A 1 107 ? 6.791 1.766 -9.564 1.00 86.62 107 SER A N 1
ATOM 842 C CA . SER A 1 107 ? 8.185 1.345 -9.341 1.00 86.62 107 SER A CA 1
ATOM 843 C C . SER A 1 107 ? 8.997 2.349 -8.539 1.00 86.62 107 SER A C 1
ATOM 845 O O . SER A 1 107 ? 9.860 1.966 -7.743 1.00 86.62 107 SER A O 1
ATOM 847 N N . ASP A 1 108 ? 8.689 3.625 -8.729 1.00 84.81 108 ASP A N 1
ATOM 848 C CA . ASP A 1 108 ? 9.452 4.734 -8.188 1.00 84.81 108 ASP A CA 1
ATOM 849 C C . ASP A 1 108 ? 8.780 5.329 -6.951 1.00 84.81 108 ASP A C 1
ATOM 851 O O . ASP A 1 108 ? 9.255 6.324 -6.426 1.00 84.81 108 ASP A O 1
ATOM 855 N N . LEU A 1 109 ? 7.688 4.740 -6.447 1.00 81.88 109 LEU A N 1
ATOM 856 C CA . LEU A 1 109 ? 6.934 5.233 -5.287 1.00 81.88 109 LEU A CA 1
ATOM 857 C C . LEU A 1 109 ? 6.559 6.727 -5.375 1.00 81.88 109 LEU A C 1
ATOM 859 O O . LEU A 1 109 ? 6.355 7.375 -4.345 1.00 81.88 109 LEU A O 1
ATOM 863 N N . LEU A 1 110 ? 6.498 7.268 -6.592 1.00 81.62 110 LEU A N 1
ATOM 864 C CA . LEU A 1 110 ? 6.205 8.670 -6.884 1.00 81.62 110 LEU A CA 1
ATOM 865 C C . LEU A 1 110 ? 4.742 8.843 -7.247 1.00 81.62 110 LEU A C 1
ATOM 867 O O . LEU A 1 110 ? 4.125 9.838 -6.877 1.00 81.62 110 LEU A O 1
ATOM 871 N N . ASN A 1 111 ? 4.187 7.876 -7.973 1.00 85.62 111 ASN A N 1
ATOM 872 C CA . ASN A 1 111 ? 2.790 7.894 -8.347 1.00 85.62 111 ASN A CA 1
ATOM 873 C C . ASN A 1 111 ? 2.085 6.713 -7.707 1.00 85.62 111 ASN A C 1
ATOM 875 O O . ASN A 1 111 ? 2.541 5.568 -7.719 1.00 85.62 111 ASN A O 1
ATOM 879 N N . GLY A 1 112 ? 0.907 6.999 -7.180 1.00 87.56 112 GLY A N 1
ATOM 880 C CA . GLY A 1 112 ? 0.012 5.971 -6.702 1.00 87.56 112 GLY A CA 1
ATOM 881 C C . GLY A 1 112 ? -1.420 6.263 -7.077 1.00 87.56 112 GLY A C 1
ATOM 882 O O . GLY A 1 112 ? -1.777 7.366 -7.492 1.00 87.56 112 GLY A O 1
ATOM 883 N N . SER A 1 113 ? -2.267 5.266 -6.892 1.00 88.69 113 SER A N 1
ATOM 884 C CA . SER A 1 113 ? -3.705 5.467 -6.937 1.00 88.69 113 SER A CA 1
ATOM 885 C C . SER A 1 113 ? -4.395 4.700 -5.823 1.00 88.69 113 SER A C 1
ATOM 887 O O . SER A 1 113 ? -3.883 3.706 -5.311 1.00 88.69 113 SER A O 1
ATOM 889 N N . SER A 1 114 ? -5.554 5.195 -5.408 1.00 89.56 114 SER A N 1
ATOM 890 C CA . SER A 1 114 ? -6.421 4.493 -4.472 1.00 89.56 114 SER A CA 1
ATOM 891 C C . SER A 1 114 ? -7.841 4.514 -4.999 1.00 89.56 114 SER A C 1
ATOM 893 O O . SER A 1 114 ? -8.403 5.573 -5.286 1.00 89.56 114 SER A O 1
ATOM 895 N N . LEU A 1 115 ? -8.415 3.327 -5.153 1.00 88.69 115 LEU A N 1
ATOM 896 C CA . LEU A 1 115 ? -9.755 3.130 -5.680 1.00 88.69 115 LEU A CA 1
ATOM 897 C C . LEU A 1 115 ? -10.519 2.129 -4.815 1.00 88.69 115 LEU A C 1
ATOM 899 O O . LEU A 1 115 ? -10.001 1.578 -3.842 1.00 88.69 115 LEU A O 1
ATOM 903 N N . ALA A 1 116 ? -11.791 1.935 -5.144 1.00 89.31 116 ALA A N 1
ATOM 904 C CA . ALA A 1 116 ? -12.604 0.952 -4.455 1.00 89.31 116 ALA A CA 1
ATOM 905 C C . ALA A 1 116 ? -12.188 -0.469 -4.850 1.00 89.31 116 ALA A C 1
ATOM 907 O O . ALA A 1 116 ? -12.027 -0.760 -6.037 1.00 89.31 116 ALA A O 1
ATOM 908 N N . SER A 1 117 ? -12.048 -1.350 -3.861 1.00 90.62 117 SER A N 1
ATOM 909 C CA . SER A 1 117 ? -11.752 -2.766 -4.084 1.00 90.62 117 SER A CA 1
ATOM 910 C C . SER A 1 117 ? -12.826 -3.645 -3.460 1.00 90.62 117 SER A C 1
ATOM 912 O O . SER A 1 117 ? -13.337 -3.351 -2.379 1.00 90.62 117 SER A O 1
ATOM 914 N N . GLU A 1 118 ? -13.138 -4.760 -4.114 1.00 90.38 118 GLU A N 1
ATOM 915 C CA . GLU A 1 118 ? -14.056 -5.757 -3.554 1.00 90.38 118 GLU A CA 1
ATOM 916 C C . GLU A 1 118 ? -13.399 -6.537 -2.416 1.00 90.38 118 GLU A C 1
ATOM 918 O O . GLU A 1 118 ? -14.078 -6.938 -1.472 1.00 90.38 118 GLU A O 1
ATOM 923 N N . THR A 1 119 ? -12.068 -6.701 -2.474 1.00 88.94 119 THR A N 1
ATOM 924 C CA . THR A 1 119 ? -11.290 -7.421 -1.451 1.00 88.94 119 THR A CA 1
ATOM 925 C C . THR A 1 119 ? -11.547 -6.855 -0.064 1.00 88.94 119 THR A C 1
ATOM 927 O O . THR A 1 119 ? -11.780 -7.618 0.865 1.00 88.94 119 THR A O 1
ATOM 930 N N . TYR A 1 120 ? -11.519 -5.527 0.076 1.00 87.38 120 TYR A N 1
ATOM 931 C CA . TYR A 1 120 ? -11.706 -4.844 1.358 1.00 87.38 120 TYR A CA 1
ATOM 932 C C . TYR A 1 120 ? -13.048 -4.112 1.466 1.00 87.38 120 TYR A C 1
ATOM 934 O O . TYR A 1 120 ? -13.344 -3.544 2.514 1.00 87.38 120 TYR A O 1
ATOM 942 N N . GLY A 1 121 ? -13.850 -4.079 0.395 1.00 87.12 121 GLY A N 1
ATOM 943 C CA . GLY A 1 121 ? -15.081 -3.284 0.348 1.00 87.12 121 GLY A CA 1
ATOM 944 C C . GLY A 1 121 ? -14.821 -1.804 0.637 1.00 87.12 121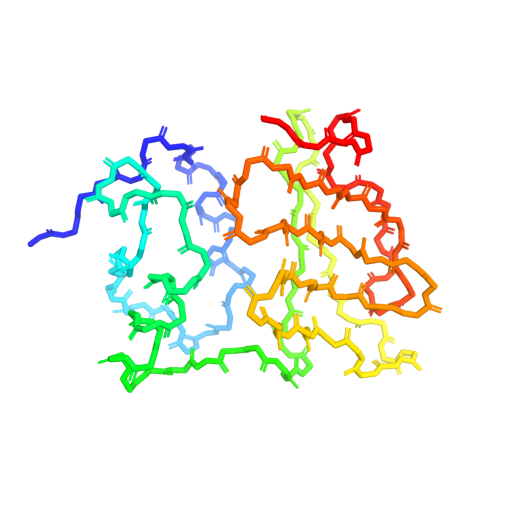 GLY A C 1
ATOM 945 O O . GLY A 1 121 ? -15.662 -1.125 1.225 1.00 87.12 121 GLY A O 1
ATOM 946 N N . ASN A 1 122 ? -13.619 -1.319 0.311 1.00 86.50 122 ASN A N 1
ATOM 947 C CA . ASN A 1 122 ? -13.191 0.026 0.656 1.00 86.50 122 ASN A CA 1
ATOM 948 C C . ASN A 1 122 ? -13.662 1.036 -0.387 1.00 86.50 122 ASN A C 1
ATOM 950 O O . ASN A 1 122 ? -13.747 0.730 -1.572 1.00 86.50 122 ASN A O 1
ATOM 954 N N . SER A 1 123 ? -13.875 2.271 0.055 1.00 85.25 123 SER A N 1
ATOM 955 C CA . SER A 1 123 ? -13.908 3.440 -0.828 1.00 85.25 123 SER A CA 1
ATOM 956 C C . SER A 1 123 ? -12.487 3.962 -1.072 1.00 85.25 123 SER A C 1
ATOM 958 O O . SER A 1 123 ? -11.527 3.452 -0.490 1.00 85.25 123 SER A O 1
ATOM 960 N N . CYS A 1 124 ? -12.337 4.999 -1.903 1.00 81.94 124 CYS A N 1
ATOM 961 C CA . CYS A 1 124 ? -11.059 5.699 -2.089 1.00 81.94 124 CYS A CA 1
ATOM 962 C C . CYS A 1 124 ? -10.429 6.043 -0.726 1.00 81.94 124 CYS A C 1
ATOM 964 O O . CYS A 1 124 ? -11.066 6.691 0.107 1.00 81.94 124 CYS A O 1
ATOM 966 N N . LEU A 1 125 ? -9.200 5.575 -0.489 1.00 80.19 125 LEU A N 1
ATOM 967 C CA . LEU A 1 125 ? -8.512 5.726 0.798 1.00 80.19 125 LEU A CA 1
ATOM 968 C C . LEU A 1 125 ? -7.858 7.107 0.946 1.00 80.19 125 LEU A C 1
ATOM 970 O O . LEU A 1 125 ? -7.533 7.520 2.054 1.00 80.19 125 LEU A O 1
ATOM 974 N N . SER A 1 126 ? -7.673 7.831 -0.155 1.00 74.31 126 SER A N 1
ATOM 975 C CA . SER A 1 126 ? -7.074 9.167 -0.210 1.00 74.31 126 SER A CA 1
ATOM 976 C C . SER A 1 126 ? -8.092 10.253 -0.562 1.00 74.31 126 SER A C 1
ATOM 978 O O . SER A 1 126 ? -9.189 9.969 -1.041 1.00 74.31 126 SER A O 1
ATOM 980 N N . HIS A 1 127 ? -7.723 11.523 -0.342 1.00 66.38 127 HIS A N 1
ATOM 981 C CA . HIS A 1 127 ? -8.531 12.681 -0.765 1.00 66.38 127 HIS A CA 1
ATOM 982 C C . HIS A 1 127 ? -8.731 12.742 -2.284 1.00 66.38 127 HIS A C 1
ATOM 984 O O . HIS A 1 127 ? -9.760 13.217 -2.758 1.00 66.38 127 HIS A O 1
ATOM 990 N N . THR A 1 128 ? -7.758 12.245 -3.044 1.00 66.19 128 THR A N 1
ATOM 991 C CA . THR A 1 128 ? -7.765 12.210 -4.506 1.00 66.19 128 THR A CA 1
ATOM 992 C C . THR A 1 128 ? -7.441 10.810 -4.990 1.00 66.19 128 THR A C 1
ATOM 994 O O . THR A 1 128 ? -6.614 10.129 -4.392 1.00 66.19 128 THR A O 1
ATOM 997 N N . LYS A 1 129 ? -8.037 10.391 -6.112 1.00 70.75 129 LYS A N 1
ATOM 998 C CA . LYS A 1 129 ? -7.778 9.070 -6.714 1.00 70.75 129 LYS A CA 1
ATOM 999 C C . LYS A 1 129 ? -6.299 8.826 -7.030 1.00 70.75 129 LYS A C 1
ATOM 1001 O O . LYS A 1 129 ? -5.884 7.677 -7.035 1.00 70.75 129 LYS A O 1
ATOM 1006 N N . ASN A 1 130 ? -5.535 9.893 -7.273 1.00 75.75 130 ASN A N 1
ATOM 1007 C CA . ASN A 1 130 ? -4.097 9.850 -7.520 1.00 75.75 130 ASN A CA 1
ATOM 1008 C C . ASN A 1 130 ? -3.332 10.362 -6.295 1.00 75.75 130 ASN A C 1
ATOM 1010 O O . ASN A 1 130 ? -3.693 11.399 -5.729 1.00 75.75 130 ASN A O 1
ATOM 1014 N N . LEU A 1 131 ? -2.282 9.635 -5.931 1.00 70.88 131 LEU A N 1
ATOM 1015 C CA . LEU A 1 131 ? -1.288 9.974 -4.921 1.00 70.88 131 LEU A CA 1
ATOM 1016 C C . LEU A 1 131 ? -0.042 10.504 -5.647 1.00 70.88 131 LEU A C 1
ATOM 1018 O O . LEU A 1 131 ? 0.384 9.894 -6.630 1.00 70.88 131 LEU A O 1
ATOM 1022 N N . LYS A 1 132 ? 0.492 11.633 -5.178 1.00 59.88 132 LYS A N 1
ATOM 1023 C CA . LYS A 1 132 ? 1.746 12.256 -5.617 1.00 59.88 132 LYS A CA 1
ATOM 1024 C C . LYS A 1 132 ? 2.559 12.662 -4.395 1.00 59.88 132 LYS A C 1
ATOM 1026 O O . LYS A 1 132 ? 1.907 12.958 -3.365 1.00 59.88 132 LYS A O 1
#

Radius of gyration: 14.77 Å; Cα contacts (8 Å, |Δi|>4): 222; chains: 1; bounding box: 32×28×34 Å

Solvent-accessible surface area (backbone atoms only — not comparable to full-atom values): 7789 Å² total; per-residue (Å²): 134,72,78,83,64,91,89,58,57,71,70,60,49,55,56,46,59,72,69,45,59,75,90,52,69,90,60,82,74,69,86,81,73,48,53,92,82,67,50,55,39,40,64,55,49,52,57,49,52,73,71,48,97,59,91,73,59,78,66,51,86,84,40,67,54,68,24,79,48,90,96,59,70,47,79,28,50,54,64,71,78,52,82,45,47,55,48,84,49,79,63,28,42,35,30,20,25,86,81,36,37,34,35,32,31,38,30,47,65,55,47,30,34,23,30,47,9,52,16,31,66,35,62,55,45,51,99,47,57,62,45,114

Mean predicted aligned error: 9.83 Å

Organism: Lactuca saligna (NCBI:txid75948)

Secondary structure (DSSP, 8-state):
-PPP-TT--HHHHHHHHHHS-GGGTTPPP-----HHHH-S-HHHHHHHHHT--S---TTSTT--EEE--TT--EEEPP-SS----EEEETTEEEE--SSS-SEEEETTSS-EE---BTTTTB--SSSSSEE-

InterPro domains:
  IPR006571 TLDc domain [PF07534] (2-50)
  IPR006571 TLDc domain [PF07534] (58-130)
  IPR006571 TLDc domain [PS51886] (1-132)
  IPR006571 TLDc domain [SM00584] (5-132)

Sequence (132 aa):
MSEPSQLMTENTRSNLYVALLVLSQGKKWVLLYSTWRHGISLSTLYRRSNLCPGLSLLGSNDTFVFTNTPGRPVIYRPTGVNRYFTLCSPEYLALGGGNHFALYLDSDLLNGSSLASETYGNSCLSHTKNLK

pLDDT: mean 74.43, std 13.2, range [35.75, 90.62]

Nearest PDB structures (foldseek):
  4acj-assembly1_A  TM=9.040E-01  e=4.981E-11  Danio rerio
  7obp-assembly5_E  TM=9.167E-01  e=1.712E-10  Homo sapiens
  7obp-assembly1_A  TM=9.187E-01  e=2.220E-10  Homo sapiens
  6r82-assembly2_B  TM=8.657E-01  e=5.409E-07  Drosophila melanogaster
  6r82-assembly1_A  TM=7.729E-01  e=3.432E-07  Drosophila melanogaster

Foldseek 3Di:
DADDDPVDDVVNVVVVVVLQPPVCVPDDDHDQDDCVPQNQFLVSVVVSVVVDPDPPVQFDQSDWDWAPPPPDIDIFGFPPPDRQAWDDDCQKTFGAADPDTCKIAGRRSQKIAGAAHNRRNDHGRDPDRMDD